Protein AF-G6YFE5-F1 (afdb_monomer_lite)

Radius of gyration: 12.89 Å; chains: 1; bounding box: 30×29×26 Å

pLDDT: mean 88.5, std 8.61, range [61.84, 97.19]

Structure (mmCIF, N/CA/C/O backbone):
data_AF-G6YFE5-F1
#
_entry.id   AF-G6YFE5-F1
#
loop_
_atom_site.group_PDB
_atom_site.id
_atom_site.type_symbol
_atom_site.label_atom_id
_atom_site.label_alt_id
_atom_site.label_comp_id
_atom_site.label_asym_id
_atom_site.label_entity_id
_atom_site.label_seq_id
_atom_site.pdbx_PDB_ins_code
_atom_site.Cartn_x
_atom_site.Cartn_y
_atom_site.Cartn_z
_atom_site.occupancy
_atom_site.B_iso_or_equiv
_atom_site.auth_seq_id
_atom_site.auth_comp_id
_atom_site.auth_asym_id
_atom_site.auth_atom_id
_atom_site.pdbx_PDB_model_num
ATOM 1 N N . MET A 1 1 ? 2.080 11.354 0.027 1.00 61.84 1 MET A N 1
ATOM 2 C CA . MET A 1 1 ? 2.315 11.388 1.491 1.00 61.84 1 MET A CA 1
ATOM 3 C C . MET A 1 1 ? 1.045 11.736 2.250 1.00 61.84 1 MET A C 1
ATOM 5 O O . MET A 1 1 ? 0.723 11.033 3.195 1.00 61.84 1 MET A O 1
ATOM 9 N N . GLU A 1 2 ? 0.307 12.757 1.812 1.00 83.25 2 GLU A N 1
ATOM 10 C CA . GLU A 1 2 ? -0.913 13.211 2.490 1.00 83.25 2 GLU A CA 1
ATOM 11 C C . GLU A 1 2 ? -2.074 12.203 2.456 1.00 83.25 2 GLU A C 1
ATOM 13 O O . GLU A 1 2 ? -2.769 12.038 3.451 1.00 83.25 2 GLU A O 1
ATOM 18 N N . VAL A 1 3 ? -2.241 11.472 1.345 1.00 86.62 3 VAL A N 1
ATOM 19 C CA . VAL A 1 3 ? -3.345 10.509 1.154 1.00 86.62 3 VAL A CA 1
ATOM 20 C C . VAL A 1 3 ? -3.387 9.439 2.251 1.00 86.62 3 VAL A C 1
ATOM 22 O O . VAL A 1 3 ? -4.412 9.311 2.913 1.00 86.62 3 VAL A O 1
ATOM 25 N N . ARG A 1 4 ? -2.278 8.722 2.512 1.00 87.25 4 ARG A N 1
ATOM 26 C CA . ARG A 1 4 ? -2.253 7.728 3.603 1.00 87.25 4 ARG A CA 1
ATOM 27 C C . ARG A 1 4 ? -2.523 8.348 4.967 1.00 87.25 4 ARG A C 1
ATOM 29 O O . ARG A 1 4 ? -3.272 7.769 5.732 1.00 87.25 4 ARG A O 1
ATOM 36 N N . LYS A 1 5 ? -1.946 9.519 5.264 1.00 89.56 5 LYS A N 1
ATOM 37 C CA . LYS A 1 5 ? -2.082 10.155 6.583 1.00 89.56 5 LYS A CA 1
ATOM 38 C C . LYS A 1 5 ? -3.535 10.527 6.865 1.00 89.56 5 LYS A C 1
ATOM 40 O O . LYS A 1 5 ? -4.021 10.266 7.955 1.00 89.56 5 LYS A O 1
ATOM 45 N N . LYS A 1 6 ? -4.234 11.073 5.865 1.00 92.25 6 LYS A N 1
ATOM 46 C CA . LYS A 1 6 ? -5.667 11.390 5.959 1.00 92.25 6 LYS A CA 1
ATOM 47 C C . LYS A 1 6 ? -6.541 10.158 6.185 1.00 92.25 6 LYS A C 1
ATOM 49 O O . LYS A 1 6 ? -7.583 10.277 6.811 1.00 92.25 6 LYS A O 1
ATOM 54 N N . ALA A 1 7 ? -6.108 8.999 5.697 1.00 92.44 7 ALA A N 1
ATOM 55 C CA . ALA A 1 7 ? -6.772 7.718 5.912 1.00 92.44 7 ALA A CA 1
ATOM 56 C C . ALA A 1 7 ? -6.245 6.952 7.147 1.00 92.44 7 ALA A C 1
ATOM 58 O O . ALA A 1 7 ? -6.542 5.773 7.288 1.00 92.44 7 ALA A O 1
ATOM 59 N N . GLY A 1 8 ? -5.437 7.580 8.012 1.00 93.56 8 GLY A N 1
ATOM 60 C CA . GLY A 1 8 ? -4.895 6.940 9.220 1.00 93.56 8 GLY A CA 1
ATOM 61 C C . GLY A 1 8 ? -3.771 5.923 8.980 1.00 93.56 8 GLY A C 1
ATOM 62 O O . GLY A 1 8 ? -3.413 5.186 9.884 1.00 93.56 8 GLY A O 1
ATOM 63 N N . GLY A 1 9 ? -3.190 5.871 7.780 1.00 95.56 9 GLY A N 1
ATOM 64 C CA . GLY A 1 9 ? -2.216 4.844 7.410 1.00 95.56 9 GLY A CA 1
ATOM 65 C C . GLY A 1 9 ? -0.820 5.028 8.014 1.00 95.56 9 GLY A C 1
ATOM 66 O O . GLY A 1 9 ? -0.148 6.047 7.773 1.00 95.56 9 GLY A O 1
ATOM 67 N N . THR A 1 10 ? -0.324 3.985 8.677 1.00 96.38 10 THR A N 1
ATOM 68 C CA . THR A 1 10 ? 1.023 3.886 9.257 1.00 96.38 10 THR A CA 1
ATOM 69 C C . THR A 1 10 ? 2.001 3.297 8.244 1.00 96.38 10 THR A C 1
ATOM 71 O O . THR A 1 10 ? 1.764 2.253 7.652 1.00 96.38 10 THR A O 1
ATOM 74 N N . LEU A 1 11 ? 3.124 3.976 7.996 1.00 94.94 11 LEU A N 1
ATOM 75 C CA . LEU A 1 11 ? 4.134 3.496 7.045 1.00 94.94 11 LEU A CA 1
ATOM 76 C C . LEU A 1 11 ? 5.093 2.553 7.759 1.00 94.94 11 LEU A C 1
ATOM 78 O O . LEU A 1 11 ? 5.883 3.016 8.577 1.00 94.94 11 LEU A O 1
ATOM 82 N N . LEU A 1 12 ? 5.044 1.273 7.402 1.00 94.81 12 LEU A N 1
ATOM 83 C CA . LEU A 1 12 ? 5.920 0.248 7.963 1.00 94.81 12 LEU A CA 1
ATOM 84 C C . LEU A 1 12 ? 7.232 0.142 7.177 1.00 94.81 12 LEU A C 1
ATOM 86 O O . LEU A 1 12 ? 8.308 0.046 7.759 1.00 94.81 12 LEU A O 1
ATOM 90 N N . VAL A 1 13 ? 7.152 0.209 5.842 1.00 94.06 13 VAL A N 1
ATOM 91 C CA . VAL A 1 13 ? 8.306 0.076 4.935 1.00 94.06 13 VAL A CA 1
ATOM 92 C C . VAL A 1 13 ? 8.208 1.114 3.818 1.00 94.06 13 VAL A C 1
ATOM 94 O O . VAL A 1 13 ? 7.132 1.315 3.260 1.00 94.06 13 VAL A O 1
ATOM 97 N N . ASN A 1 14 ? 9.320 1.769 3.461 1.00 91.00 14 ASN A N 1
ATOM 98 C CA . ASN A 1 14 ? 9.367 2.820 2.424 1.00 91.00 14 ASN A CA 1
ATOM 99 C C . ASN A 1 14 ? 10.307 2.505 1.241 1.00 91.00 14 ASN A C 1
ATOM 101 O O . ASN A 1 14 ? 10.724 3.410 0.517 1.00 91.00 14 ASN A O 1
ATOM 105 N N . GLY A 1 15 ? 10.645 1.231 1.042 1.00 83.88 15 GLY A N 1
ATOM 106 C CA . GLY A 1 15 ? 11.397 0.762 -0.122 1.00 83.88 15 GLY A CA 1
ATOM 107 C C . GLY A 1 15 ? 12.837 1.262 -0.174 1.00 83.88 15 GLY A C 1
ATOM 108 O O . GLY A 1 15 ? 13.252 1.852 -1.166 1.00 83.88 15 GLY A O 1
ATOM 109 N N . GLY A 1 16 ? 13.571 1.057 0.922 1.00 84.38 16 GLY A N 1
ATOM 110 C CA . GLY A 1 16 ? 15.027 1.200 0.950 1.00 84.38 16 GLY A CA 1
ATOM 111 C C . GLY A 1 16 ? 15.724 0.012 0.277 1.00 84.38 16 GLY A C 1
ATOM 112 O O . GLY A 1 16 ? 15.241 -0.526 -0.719 1.00 84.38 16 GLY A O 1
ATOM 113 N N . ARG A 1 17 ? 16.859 -0.427 0.836 1.00 88.38 17 ARG A N 1
ATOM 114 C CA . ARG A 1 17 ? 17.562 -1.626 0.357 1.00 88.38 17 ARG A CA 1
ATOM 115 C C . ARG A 1 17 ? 16.613 -2.830 0.383 1.00 88.38 17 ARG A C 1
ATOM 117 O O . ARG A 1 17 ? 16.082 -3.166 1.436 1.00 88.38 17 ARG A O 1
ATOM 124 N N . THR A 1 18 ? 16.431 -3.448 -0.779 1.00 89.38 18 THR A N 1
ATOM 125 C CA . THR A 1 18 ? 15.536 -4.589 -0.994 1.00 89.38 18 THR A CA 1
ATOM 126 C C . THR A 1 18 ? 16.350 -5.737 -1.580 1.00 89.38 18 THR A C 1
ATOM 128 O O . THR A 1 18 ? 17.174 -5.514 -2.466 1.00 89.38 18 THR A O 1
ATOM 131 N N . GLU A 1 19 ? 16.137 -6.948 -1.075 1.00 90.50 19 GLU A N 1
ATOM 132 C CA . GLU A 1 19 ? 16.798 -8.172 -1.528 1.00 90.50 19 GLU A CA 1
ATOM 133 C C . GLU A 1 19 ? 15.722 -9.228 -1.779 1.00 90.50 19 GLU A C 1
ATOM 135 O O . GLU A 1 19 ? 14.935 -9.541 -0.885 1.00 90.50 19 GLU A O 1
ATOM 140 N N . ALA A 1 20 ? 15.640 -9.717 -3.016 1.00 90.75 20 ALA A N 1
ATOM 141 C CA . ALA A 1 20 ? 14.726 -10.794 -3.361 1.00 90.75 20 ALA A CA 1
ATOM 142 C C . ALA A 1 20 ? 15.342 -12.120 -2.905 1.00 90.75 20 ALA A C 1
ATOM 144 O O . ALA A 1 20 ? 16.447 -12.457 -3.323 1.00 90.75 20 ALA A O 1
ATOM 145 N N . ILE A 1 21 ? 14.628 -12.858 -2.055 1.00 93.31 21 ILE A N 1
ATOM 146 C CA . ILE A 1 21 ? 15.041 -14.207 -1.644 1.00 93.31 21 ILE A CA 1
ATOM 147 C C . ILE A 1 21 ? 14.823 -15.183 -2.812 1.00 93.31 21 ILE A C 1
ATOM 149 O O . ILE A 1 21 ? 15.692 -15.994 -3.111 1.00 93.31 21 ILE A O 1
ATOM 153 N N . GLU A 1 22 ? 13.695 -15.050 -3.518 1.00 93.12 22 GLU A N 1
ATOM 154 C CA . GLU A 1 22 ? 13.351 -15.816 -4.719 1.00 93.12 22 GLU A CA 1
ATOM 155 C C . GLU A 1 22 ? 12.567 -14.944 -5.717 1.00 93.12 22 GLU A C 1
ATOM 157 O O . GLU A 1 22 ? 11.881 -13.994 -5.332 1.00 93.12 22 GLU A O 1
ATOM 162 N N . GLY A 1 23 ? 12.639 -15.290 -7.007 1.00 90.81 23 GLY A N 1
ATOM 163 C CA . GLY A 1 23 ? 11.864 -14.645 -8.071 1.00 90.81 23 GLY A CA 1
ATOM 164 C C . GLY A 1 23 ? 12.348 -13.244 -8.465 1.00 90.81 23 GLY A C 1
ATOM 165 O O . GLY A 1 23 ? 13.490 -12.854 -8.232 1.00 90.81 23 GLY A O 1
ATOM 166 N N . THR A 1 24 ? 11.469 -12.487 -9.124 1.00 88.88 24 THR A N 1
ATOM 167 C CA . THR A 1 24 ? 11.726 -11.103 -9.544 1.00 88.88 24 THR A CA 1
ATOM 168 C C . THR A 1 24 ? 10.732 -10.181 -8.856 1.00 88.88 24 THR A C 1
ATOM 170 O O . THR A 1 24 ? 9.525 -10.340 -9.015 1.00 88.88 24 THR A O 1
ATOM 173 N N . LEU A 1 25 ? 11.247 -9.217 -8.094 1.00 86.88 25 LEU A N 1
ATOM 174 C CA . LEU A 1 25 ? 10.456 -8.187 -7.428 1.00 86.88 25 LEU A CA 1
ATOM 175 C C . LEU A 1 25 ? 10.874 -6.796 -7.894 1.00 86.88 25 LEU A C 1
ATOM 177 O O . LEU A 1 25 ? 12.006 -6.571 -8.328 1.00 86.88 25 LEU A O 1
ATOM 181 N N . HIS A 1 26 ? 9.956 -5.847 -7.727 1.00 86.81 26 HIS A N 1
ATOM 182 C CA . HIS A 1 26 ? 10.254 -4.428 -7.867 1.00 86.81 26 HIS A CA 1
ATOM 183 C C . HIS A 1 26 ? 11.346 -4.003 -6.882 1.00 86.81 26 HIS A C 1
ATOM 185 O O . HIS A 1 26 ? 11.386 -4.438 -5.731 1.00 86.81 26 HIS A O 1
ATOM 191 N N . ASN A 1 27 ? 12.208 -3.087 -7.321 1.00 83.81 27 ASN A N 1
ATOM 192 C CA . ASN A 1 27 ? 13.333 -2.577 -6.531 1.00 83.81 27 ASN A CA 1
ATOM 193 C C . ASN A 1 27 ? 12.913 -1.695 -5.336 1.00 83.81 27 ASN A C 1
ATOM 195 O O . ASN A 1 27 ? 13.760 -1.323 -4.523 1.00 83.81 27 ASN A O 1
ATOM 199 N N . ARG A 1 28 ? 11.623 -1.349 -5.231 1.00 88.25 28 ARG A N 1
ATOM 200 C CA . ARG A 1 28 ? 11.058 -0.521 -4.166 1.00 88.25 28 ARG A CA 1
ATOM 201 C C . ARG A 1 28 ? 9.739 -1.104 -3.666 1.00 88.25 28 ARG A C 1
ATOM 203 O O . ARG A 1 28 ? 8.726 -1.031 -4.353 1.00 88.25 28 ARG A O 1
ATOM 210 N N . ILE A 1 29 ? 9.736 -1.579 -2.422 1.00 91.44 29 ILE A N 1
ATOM 211 C CA . ILE A 1 29 ? 8.541 -2.125 -1.765 1.00 91.44 29 ILE A CA 1
ATOM 212 C C . ILE A 1 29 ? 8.068 -1.171 -0.670 1.00 91.44 29 ILE A C 1
ATOM 214 O O . ILE A 1 29 ? 8.836 -0.782 0.208 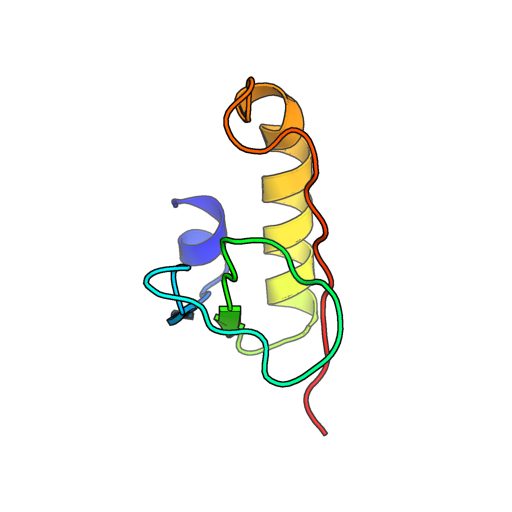1.00 91.44 29 ILE A O 1
ATOM 218 N N . VAL A 1 30 ? 6.794 -0.787 -0.712 1.00 92.81 30 VAL A N 1
ATOM 219 C CA . VAL A 1 30 ? 6.172 0.091 0.285 1.00 92.81 30 VAL A CA 1
ATOM 220 C C . VAL A 1 30 ? 5.043 -0.668 0.964 1.00 92.81 30 VAL A C 1
ATOM 222 O O . VAL A 1 30 ? 4.159 -1.178 0.284 1.00 92.81 30 VAL A O 1
ATOM 225 N N . VAL A 1 31 ? 5.059 -0.704 2.296 1.00 94.94 31 VAL A N 1
ATOM 226 C CA . VAL A 1 31 ? 4.010 -1.335 3.106 1.00 94.94 31 VAL A CA 1
ATOM 227 C C . VAL A 1 31 ? 3.405 -0.279 4.015 1.00 94.94 31 VAL A C 1
ATOM 229 O O . VAL A 1 31 ? 4.124 0.413 4.745 1.00 94.94 31 VAL A O 1
ATOM 232 N N . ILE A 1 32 ? 2.085 -0.137 3.938 1.00 96.62 32 ILE A N 1
ATOM 233 C CA . ILE A 1 32 ? 1.307 0.788 4.756 1.00 96.62 32 ILE A CA 1
ATOM 234 C C . ILE A 1 32 ? 0.237 -0.032 5.463 1.00 96.62 32 ILE A C 1
ATOM 236 O O . ILE A 1 32 ? -0.561 -0.695 4.808 1.00 96.62 32 ILE A O 1
ATOM 240 N N . GLU A 1 33 ? 0.242 0.032 6.784 1.00 97.19 33 GLU A N 1
ATOM 241 C CA . GLU A 1 33 ? -0.783 -0.549 7.638 1.00 97.19 33 GLU A CA 1
ATOM 242 C C . GLU A 1 33 ? -1.937 0.436 7.810 1.00 97.19 33 GLU A C 1
ATOM 244 O O . GLU A 1 33 ? -1.728 1.649 7.909 1.00 97.19 33 GLU A O 1
ATOM 249 N N . PHE A 1 34 ? -3.152 -0.098 7.837 1.00 97.06 34 PHE A N 1
ATOM 250 C CA . PHE A 1 34 ? -4.377 0.643 8.095 1.00 97.06 34 PHE A CA 1
ATOM 251 C C . PHE A 1 34 ? -5.228 -0.139 9.092 1.00 97.06 34 PHE A C 1
ATOM 253 O O . PHE A 1 34 ? -5.268 -1.365 9.028 1.00 97.06 34 PHE A O 1
ATOM 260 N N . ASP A 1 35 ? -5.978 0.575 9.933 1.00 95.69 35 ASP A N 1
ATOM 261 C CA . ASP A 1 35 ? -6.851 -0.025 10.955 1.00 95.69 35 ASP A CA 1
ATOM 262 C C . ASP A 1 35 ? -8.013 -0.848 10.365 1.00 95.69 35 ASP A C 1
ATOM 264 O O . ASP A 1 35 ? -8.675 -1.602 11.072 1.00 95.69 35 ASP A O 1
ATOM 268 N N . SER A 1 36 ? -8.315 -0.676 9.072 1.00 95.81 36 SER A N 1
ATOM 269 C CA . SER A 1 36 ? -9.346 -1.442 8.368 1.00 95.81 36 SER A CA 1
ATOM 270 C C . SER A 1 36 ? -9.124 -1.479 6.857 1.00 95.81 36 SER A C 1
ATOM 272 O O . SER A 1 36 ? -8.470 -0.605 6.272 1.00 95.81 36 SER A O 1
ATOM 274 N N . ILE A 1 37 ? -9.759 -2.452 6.198 1.00 95.75 37 ILE A N 1
ATOM 275 C CA . ILE A 1 37 ? -9.763 -2.558 4.735 1.00 95.75 37 ILE A CA 1
ATOM 276 C C . ILE A 1 37 ? -10.412 -1.335 4.066 1.00 95.75 37 ILE A C 1
ATOM 278 O O . ILE A 1 37 ? -9.965 -0.895 3.008 1.00 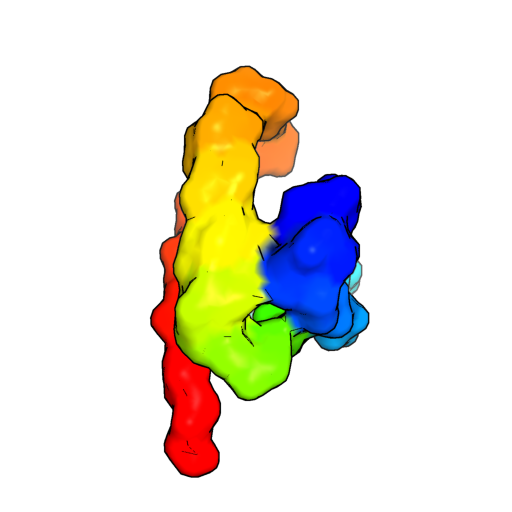95.75 37 ILE A O 1
ATOM 282 N N . GLU A 1 38 ? -11.415 -0.725 4.700 1.00 96.06 38 GLU A N 1
ATOM 283 C CA . GLU A 1 38 ? -12.100 0.462 4.178 1.00 96.06 38 GLU A CA 1
ATOM 284 C C . GLU A 1 38 ? -11.210 1.713 4.218 1.00 96.06 38 GLU A C 1
ATOM 286 O O . GLU A 1 38 ? -11.198 2.513 3.273 1.00 96.06 38 GLU A O 1
ATOM 29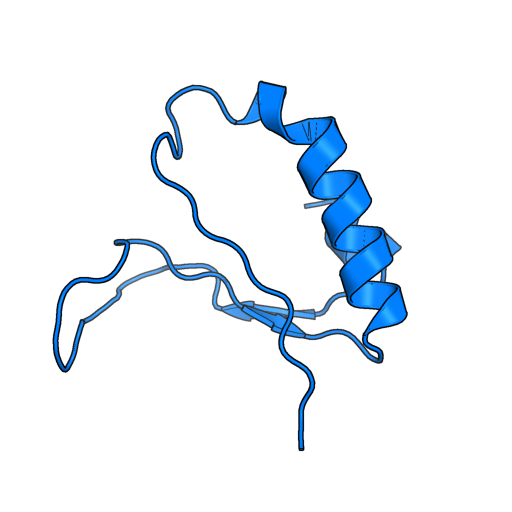1 N N . ALA A 1 39 ? -10.386 1.857 5.261 1.00 96.12 39 ALA A N 1
ATOM 292 C CA . ALA A 1 39 ? -9.364 2.900 5.316 1.00 96.12 39 ALA A CA 1
ATOM 293 C C . ALA A 1 39 ? -8.325 2.720 4.193 1.00 96.12 39 ALA A C 1
ATOM 295 O O . ALA A 1 39 ? -8.000 3.679 3.482 1.00 96.12 39 ALA A O 1
ATOM 296 N N . ALA A 1 40 ? -7.880 1.481 3.952 1.00 96.62 40 ALA A N 1
ATOM 297 C CA . ALA A 1 40 ? -6.982 1.165 2.843 1.00 96.62 40 ALA A CA 1
ATOM 298 C C . ALA A 1 40 ? -7.618 1.471 1.471 1.00 96.62 40 ALA A C 1
ATOM 300 O O . ALA A 1 40 ? -6.967 2.066 0.608 1.00 96.62 40 ALA A O 1
ATOM 301 N N . ARG A 1 41 ? -8.905 1.145 1.269 1.00 96.38 41 ARG A N 1
ATOM 302 C CA . ARG A 1 41 ? -9.657 1.469 0.038 1.00 96.38 41 ARG A CA 1
ATOM 303 C C . ARG A 1 41 ? -9.777 2.975 -0.182 1.00 96.38 41 ARG A C 1
ATOM 305 O O . ARG A 1 41 ? -9.550 3.451 -1.295 1.00 96.38 41 ARG A O 1
ATOM 312 N N . THR A 1 42 ? -10.065 3.732 0.875 1.00 96.06 42 THR A N 1
ATOM 313 C CA . THR A 1 42 ? -10.123 5.201 0.827 1.00 96.06 42 THR A CA 1
ATOM 314 C C . THR A 1 42 ? -8.779 5.786 0.389 1.00 96.06 42 THR A C 1
ATOM 316 O O . THR A 1 42 ? -8.722 6.637 -0.504 1.00 96.06 42 THR A O 1
ATOM 319 N N . ALA A 1 43 ? -7.674 5.286 0.951 1.00 94.81 43 ALA A N 1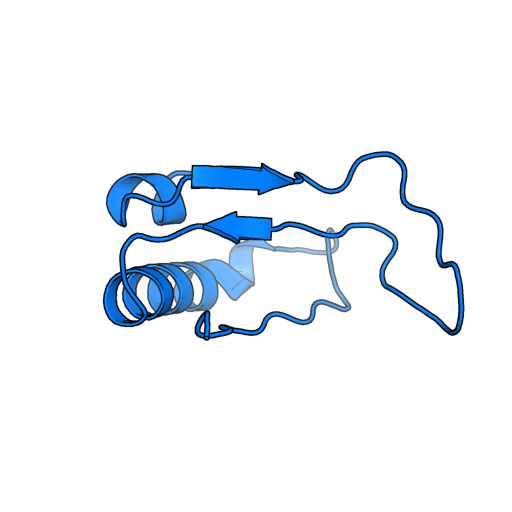
ATOM 320 C CA . ALA A 1 43 ? -6.338 5.689 0.530 1.00 94.81 43 ALA A CA 1
ATOM 321 C C . ALA A 1 43 ? -6.058 5.305 -0.934 1.00 94.81 43 ALA A C 1
ATOM 323 O O . ALA A 1 43 ? -5.562 6.133 -1.702 1.00 94.81 43 ALA A O 1
ATOM 324 N N . ALA A 1 44 ? -6.406 4.083 -1.349 1.00 93.12 44 ALA A N 1
ATOM 325 C CA . ALA A 1 44 ? -6.217 3.599 -2.717 1.00 93.12 44 ALA A CA 1
ATOM 326 C C . ALA A 1 44 ? -6.936 4.476 -3.752 1.00 93.12 44 ALA A C 1
ATOM 328 O O . ALA A 1 44 ? -6.333 4.843 -4.763 1.00 93.12 44 ALA A O 1
ATOM 329 N N . ALA A 1 45 ? -8.172 4.901 -3.476 1.00 94.00 45 ALA A N 1
ATOM 330 C CA . ALA A 1 45 ? -8.899 5.837 -4.333 1.00 94.00 45 ALA A CA 1
ATOM 331 C C . ALA A 1 45 ? -8.140 7.168 -4.502 1.00 94.00 45 ALA A C 1
ATOM 333 O O . ALA A 1 45 ? -7.979 7.663 -5.621 1.00 94.00 45 ALA A O 1
ATOM 334 N N . GLY A 1 46 ? -7.586 7.708 -3.411 1.00 91.75 46 GLY A N 1
ATOM 335 C CA . GLY A 1 46 ? -6.743 8.905 -3.456 1.00 91.75 46 GLY A CA 1
ATOM 336 C C . GLY A 1 46 ? -5.453 8.712 -4.264 1.00 91.75 46 GLY A C 1
ATOM 337 O O . GLY A 1 46 ? -5.051 9.602 -5.014 1.00 91.75 46 GLY A O 1
ATOM 338 N N . TYR A 1 47 ? -4.810 7.546 -4.170 1.00 88.75 47 TYR A N 1
ATOM 339 C CA . TYR A 1 47 ? -3.623 7.228 -4.971 1.00 88.75 47 TYR A CA 1
ATOM 340 C C . TYR A 1 47 ? -3.932 7.082 -6.463 1.00 88.75 47 TYR A C 1
ATOM 342 O O . TYR A 1 47 ? -3.144 7.542 -7.294 1.00 88.75 47 TYR A O 1
ATOM 350 N N . LEU A 1 48 ? -5.071 6.479 -6.810 1.00 89.12 48 LEU A N 1
ATOM 351 C CA . LEU A 1 48 ? -5.530 6.347 -8.193 1.00 89.12 48 LEU A CA 1
ATOM 352 C C . LEU A 1 48 ? -5.810 7.712 -8.825 1.00 89.12 48 LEU A C 1
ATOM 354 O O . LEU A 1 48 ? -5.389 7.953 -9.957 1.00 89.12 48 LEU A O 1
ATOM 358 N N . ALA A 1 49 ? -6.438 8.631 -8.087 1.00 89.19 49 ALA A N 1
ATOM 359 C CA . ALA A 1 49 ? -6.672 9.998 -8.556 1.00 89.19 49 ALA A CA 1
ATOM 360 C C . ALA A 1 49 ? -5.357 10.729 -8.891 1.00 89.19 49 ALA A C 1
ATOM 362 O O . ALA A 1 49 ? -5.277 11.473 -9.869 1.00 89.19 49 ALA A O 1
ATOM 363 N N . LEU A 1 50 ? -4.293 10.452 -8.132 1.00 87.00 50 LEU A N 1
ATOM 364 C CA . LEU A 1 50 ? -2.957 11.020 -8.325 1.00 87.00 50 LEU A CA 1
ATOM 365 C C . LEU A 1 50 ? -2.069 10.213 -9.285 1.00 87.00 50 LEU A C 1
ATOM 367 O O . LEU A 1 50 ? -0.894 10.531 -9.440 1.00 87.00 50 LEU A O 1
ATOM 371 N N . ARG A 1 51 ? -2.579 9.175 -9.963 1.00 83.62 51 ARG A N 1
ATOM 372 C CA . ARG A 1 51 ? -1.745 8.318 -10.833 1.00 83.62 51 ARG A CA 1
ATOM 373 C C . ARG A 1 51 ? -0.977 9.101 -11.903 1.00 83.62 51 ARG A C 1
ATOM 375 O O . ARG A 1 51 ? 0.151 8.752 -12.226 1.00 83.62 51 ARG A O 1
ATOM 382 N N . HIS A 1 52 ? -1.569 10.182 -12.406 1.00 81.50 52 HIS A N 1
ATOM 383 C CA . HIS A 1 52 ? -0.989 11.033 -13.443 1.00 81.50 52 HIS A CA 1
ATOM 384 C C . HIS A 1 52 ? 0.227 11.835 -12.9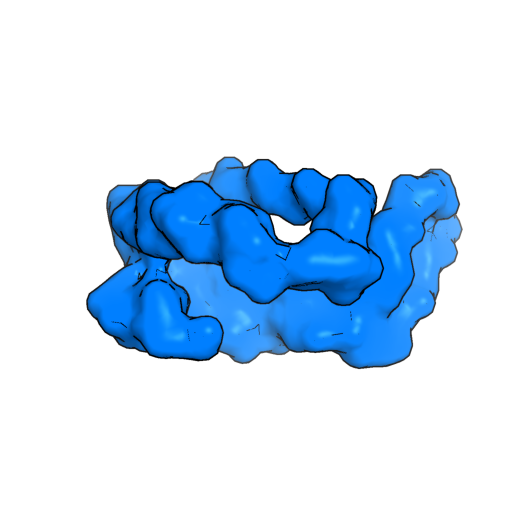49 1.00 81.50 52 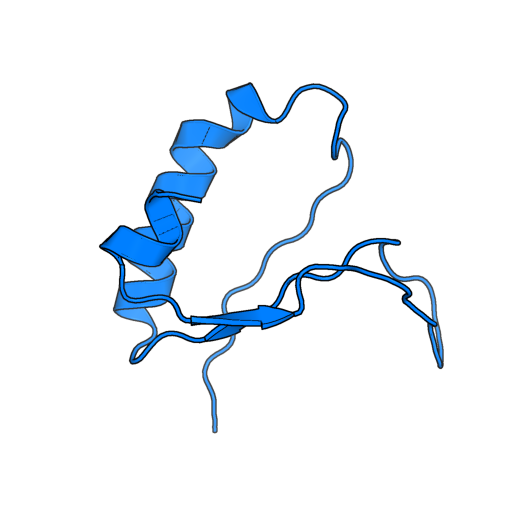HIS A C 1
ATOM 386 O O . HIS A 1 52 ? 1.084 12.195 -13.748 1.00 81.50 52 HIS A O 1
ATOM 392 N N . THR A 1 53 ? 0.350 12.080 -11.639 1.00 83.25 53 THR A N 1
ATOM 393 C CA . THR A 1 53 ? 1.488 12.817 -11.062 1.00 83.25 53 THR A CA 1
ATOM 394 C C . THR A 1 53 ? 2.720 11.936 -10.862 1.00 83.25 53 THR A C 1
ATOM 396 O O . THR A 1 53 ? 3.757 12.421 -10.420 1.00 83.25 53 THR A O 1
ATOM 399 N N . ARG A 1 54 ? 2.613 10.628 -11.124 1.00 74.25 54 ARG A N 1
ATOM 400 C CA . ARG A 1 54 ? 3.688 9.653 -10.895 1.00 74.25 54 ARG A CA 1
ATOM 401 C C . ARG A 1 54 ? 4.855 9.816 -11.876 1.00 74.25 54 ARG A C 1
ATOM 403 O O . ARG A 1 54 ? 5.976 9.422 -11.551 1.00 74.25 54 ARG A O 1
ATOM 410 N N . GLY A 1 55 ? 4.623 10.451 -13.028 1.00 69.62 55 GLY A N 1
ATOM 411 C CA . GLY A 1 55 ? 5.654 10.708 -14.037 1.00 69.62 55 GLY A CA 1
ATOM 412 C C . GLY A 1 55 ? 6.394 9.430 -14.449 1.00 69.62 55 GLY A C 1
ATOM 413 O O . GLY A 1 55 ? 5.805 8.355 -14.494 1.00 69.62 55 GLY A O 1
ATOM 414 N N . THR A 1 56 ? 7.701 9.536 -14.693 1.00 65.75 56 THR A N 1
ATOM 415 C CA . THR A 1 56 ? 8.590 8.402 -15.019 1.00 65.75 56 THR A CA 1
ATOM 416 C C . THR A 1 56 ? 9.179 7.708 -13.787 1.00 65.75 56 THR A C 1
ATOM 418 O O . THR A 1 56 ? 10.001 6.810 -13.923 1.00 65.75 56 THR A O 1
ATOM 421 N N . SER A 1 57 ? 8.799 8.127 -12.575 1.00 65.06 57 SER A N 1
ATOM 422 C CA . SER A 1 57 ? 9.443 7.663 -11.336 1.00 65.06 57 SER A CA 1
ATOM 423 C C . SER A 1 57 ? 9.072 6.232 -10.927 1.00 65.06 57 SER A C 1
ATOM 425 O O . SER A 1 57 ? 9.774 5.631 -10.118 1.00 65.06 57 SER A O 1
ATOM 427 N N . ALA A 1 58 ? 7.977 5.699 -11.473 1.00 66.31 58 ALA A N 1
ATOM 428 C CA . ALA A 1 58 ? 7.539 4.316 -11.301 1.00 66.31 58 ALA A CA 1
ATOM 429 C C . ALA A 1 58 ? 6.617 3.935 -12.479 1.00 66.31 58 ALA A C 1
ATOM 431 O O . ALA A 1 58 ? 5.392 4.000 -12.326 1.00 66.31 58 ALA A O 1
ATOM 432 N N . PRO A 1 59 ? 7.187 3.651 -13.668 1.00 67.38 59 PRO A N 1
ATOM 433 C CA . PRO A 1 59 ? 6.418 3.283 -14.857 1.00 67.38 59 PRO A CA 1
ATOM 434 C C . PRO A 1 59 ? 5.751 1.911 -14.685 1.00 67.38 59 PRO A C 1
ATOM 436 O O . PRO A 1 59 ? 4.593 1.753 -15.062 1.00 67.38 59 PRO A O 1
ATOM 439 N N . ASP A 1 60 ? 6.444 0.990 -14.012 1.00 76.38 60 ASP A N 1
ATOM 440 C CA . ASP A 1 60 ? 5.954 -0.330 -13.632 1.00 76.38 60 ASP A CA 1
ATOM 441 C C . ASP A 1 60 ? 5.660 -0.311 -12.128 1.00 76.38 60 ASP A C 1
ATOM 443 O O . ASP A 1 60 ? 6.561 -0.179 -11.297 1.00 76.38 60 ASP A O 1
ATOM 447 N N . TYR A 1 61 ? 4.376 -0.325 -11.772 1.00 81.56 61 TYR A N 1
ATOM 448 C CA . TYR A 1 61 ? 3.920 -0.216 -10.390 1.00 81.56 61 TYR A CA 1
ATOM 449 C C . TYR A 1 61 ? 2.749 -1.152 -10.149 1.00 81.56 61 TYR A C 1
ATOM 451 O O . TYR A 1 61 ? 1.677 -0.965 -10.727 1.00 81.56 61 TYR A O 1
ATOM 459 N N . ASP A 1 62 ? 2.936 -2.055 -9.197 1.00 88.19 62 ASP A N 1
ATOM 460 C CA . ASP A 1 62 ? 1.872 -2.890 -8.664 1.00 88.19 62 ASP A CA 1
ATOM 461 C C . ASP A 1 62 ? 1.487 -2.422 -7.260 1.00 88.19 62 ASP A C 1
ATOM 463 O O . ASP A 1 62 ? 2.324 -2.018 -6.447 1.00 88.19 62 ASP A O 1
ATOM 467 N N . SER A 1 63 ? 0.192 -2.480 -6.965 1.00 90.94 63 SER A N 1
ATOM 468 C CA . SER A 1 63 ? -0.340 -2.232 -5.628 1.00 90.94 63 SER A CA 1
ATOM 469 C C . SER A 1 63 ? -1.503 -3.150 -5.355 1.00 90.94 63 SER A C 1
ATOM 471 O O . SER A 1 63 ? -2.378 -3.308 -6.207 1.00 90.94 63 SER A O 1
ATOM 473 N N . VAL A 1 64 ? -1.547 -3.680 -4.141 1.00 94.81 64 VAL A N 1
ATOM 474 C CA . VAL A 1 64 ? -2.617 -4.559 -3.686 1.00 94.81 64 VAL A CA 1
ATOM 475 C C . VAL A 1 64 ? -3.053 -4.113 -2.290 1.00 94.81 64 VAL A C 1
ATOM 477 O O . VAL A 1 64 ? -2.261 -3.533 -1.546 1.00 94.81 64 VAL A O 1
ATOM 480 N N . ILE A 1 65 ? -4.311 -4.380 -1.944 1.00 96.38 65 ILE A N 1
ATOM 481 C CA . ILE A 1 65 ? -4.798 -4.322 -0.562 1.00 96.38 65 ILE A CA 1
ATOM 482 C C . ILE A 1 65 ? -4.880 -5.765 -0.075 1.00 96.38 65 ILE A C 1
ATOM 484 O O . ILE A 1 65 ? -5.477 -6.600 -0.752 1.00 96.38 65 ILE A O 1
ATOM 488 N N . VAL A 1 66 ? -4.277 -6.045 1.077 1.00 96.25 66 VAL A N 1
ATOM 489 C CA . VAL A 1 66 ? -4.304 -7.362 1.722 1.00 96.25 66 VAL A CA 1
ATOM 490 C C . VAL A 1 66 ? -4.993 -7.210 3.070 1.00 96.25 66 VAL A C 1
ATOM 492 O O . VAL A 1 66 ? -4.653 -6.305 3.830 1.00 96.25 66 VAL A O 1
ATOM 495 N N . GLU A 1 67 ? -5.961 -8.075 3.349 1.00 94.81 67 GLU A N 1
ATOM 496 C CA . GLU A 1 67 ? -6.575 -8.195 4.670 1.00 94.81 67 GLU A CA 1
ATOM 497 C C . GLU A 1 67 ? -5.737 -9.144 5.533 1.00 94.81 67 GLU A C 1
ATOM 499 O O . GLU A 1 67 ? -5.311 -10.200 5.061 1.00 94.81 67 GLU A O 1
ATOM 504 N N . GLY A 1 68 ? -5.453 -8.742 6.774 1.00 89.44 68 GLY A N 1
ATOM 505 C CA . GLY A 1 68 ? -4.788 -9.609 7.745 1.00 89.44 68 GLY A CA 1
ATOM 506 C C . GLY A 1 68 ? -5.738 -10.703 8.228 1.00 89.44 68 GLY A C 1
ATOM 507 O O . GLY A 1 68 ? -6.927 -10.444 8.403 1.00 89.44 68 GLY A O 1
ATOM 508 N N . VAL A 1 69 ? -5.208 -11.907 8.439 1.00 81.88 69 VAL A N 1
ATOM 509 C CA . VAL A 1 69 ? -5.926 -13.051 9.030 1.00 81.88 69 VAL A CA 1
ATOM 510 C C . VAL A 1 69 ? -5.520 -13.279 10.475 1.00 81.88 69 VAL A C 1
ATOM 512 O O . VAL A 1 69 ? -4.345 -12.989 10.802 1.00 81.88 69 VAL A O 1
#

InterPro domains:
  IPR010753 Domain of unknown function DUF1330 [PF07045] (3-69)
  IPR011008 Dimeric alpha-beta barrel [SSF54909] (3-69)

Foldseek 3Di:
DVLLVVLVKDWPAFQDQDDDPDDDDDSGDTDIDHPDLVSVVSSVVVVVVCVVVCPPVPPDDDDDRDDDD

Sequence (69 aa):
MEVRKKAGGTLLVNGGRTEAIEGTLHNRIVVIEFDSIEAARTAAAGYLALRHTRGTSAPDYDSVIVEGV

Organism: NCBI:txid1082933

Secondary structure (DSSP, 8-state):
-HHHHHTT-EEEEE--S---SSS---S--EEEE-SSHHHHHHHHHHHHHTGGGGTTS-SS---------